Protein AF-A0A0K2ZTN6-F1 (afdb_monomer_lite)

Structure (mmCIF, N/CA/C/O backbone):
data_AF-A0A0K2ZTN6-F1
#
_entry.id   AF-A0A0K2ZTN6-F1
#
loop_
_atom_site.group_PDB
_atom_site.id
_atom_site.type_symbol
_atom_site.label_atom_id
_atom_site.label_alt_id
_atom_site.label_comp_id
_atom_site.label_asym_id
_atom_site.label_entity_id
_atom_site.label_seq_id
_atom_site.pdbx_PDB_ins_code
_atom_site.Cartn_x
_atom_site.Cartn_y
_atom_site.Cartn_z
_atom_site.occupancy
_atom_site.B_iso_or_equiv
_atom_site.auth_seq_id
_atom_site.auth_comp_id
_atom_site.auth_asym_id
_atom_site.auth_atom_id
_atom_site.pdbx_PDB_model_num
ATOM 1 N N . MET A 1 1 ? 1.016 23.156 -13.339 1.00 38.88 1 MET A N 1
ATOM 2 C CA . MET A 1 1 ? 1.542 22.374 -12.199 1.00 38.88 1 MET A CA 1
ATOM 3 C C . MET A 1 1 ? 0.499 22.376 -11.080 1.00 38.88 1 MET A C 1
ATOM 5 O O . MET A 1 1 ? 0.660 23.043 -10.071 1.00 38.88 1 MET A O 1
ATOM 9 N N . ARG A 1 2 ? -0.638 21.720 -11.335 1.00 39.41 2 ARG A N 1
ATOM 10 C CA . ARG A 1 2 ? -1.755 21.476 -10.407 1.00 39.41 2 ARG A CA 1
ATOM 11 C C . ARG A 1 2 ? -2.050 19.977 -10.507 1.00 39.41 2 ARG A C 1
ATOM 13 O O . ARG A 1 2 ? -1.825 19.436 -11.586 1.00 39.41 2 ARG A O 1
ATOM 20 N N . ALA A 1 3 ? -2.538 19.366 -9.432 1.00 33.22 3 ALA A N 1
ATOM 21 C CA . ALA A 1 3 ? -2.705 17.921 -9.224 1.00 33.22 3 ALA A CA 1
ATOM 22 C C . ALA A 1 3 ? -1.470 17.205 -8.637 1.00 33.22 3 ALA A C 1
ATOM 24 O O . ALA A 1 3 ? -0.863 16.340 -9.258 1.00 33.22 3 ALA A O 1
ATOM 25 N N . LEU A 1 4 ? -1.136 17.556 -7.392 1.00 35.41 4 LEU A N 1
ATOM 26 C CA . LEU A 1 4 ? -0.555 16.615 -6.427 1.00 35.41 4 LEU A CA 1
ATOM 27 C C . LEU A 1 4 ? -1.552 16.480 -5.259 1.00 35.41 4 LEU A C 1
ATOM 29 O O . LEU A 1 4 ? -1.227 16.744 -4.110 1.00 35.41 4 LEU A O 1
ATOM 33 N N . GLU A 1 5 ? -2.808 16.160 -5.577 1.00 43.59 5 GLU A N 1
ATOM 34 C CA . GLU A 1 5 ? -3.898 15.966 -4.606 1.00 43.59 5 GLU A CA 1
ATOM 35 C C . GLU A 1 5 ? -4.226 14.474 -4.461 1.00 43.59 5 GLU A C 1
ATOM 37 O O . GLU A 1 5 ? -5.362 14.043 -4.612 1.00 43.59 5 GLU A O 1
ATOM 42 N N . ALA A 1 6 ? -3.212 13.654 -4.184 1.00 39.66 6 ALA A N 1
ATOM 43 C CA . ALA A 1 6 ? -3.433 12.282 -3.736 1.00 39.66 6 ALA A CA 1
ATOM 44 C C . ALA A 1 6 ? -3.459 12.269 -2.200 1.00 39.66 6 ALA A C 1
ATOM 46 O O . ALA A 1 6 ? -2.491 11.882 -1.542 1.00 39.66 6 ALA A O 1
ATOM 47 N N . GLN A 1 7 ? -4.560 12.756 -1.622 1.00 45.41 7 GLN A N 1
ATOM 48 C CA . GLN A 1 7 ? -4.847 12.629 -0.193 1.00 45.41 7 GLN A CA 1
ATOM 49 C C . GLN A 1 7 ? -5.218 11.170 0.119 1.00 45.41 7 GLN A C 1
ATOM 51 O O . GLN A 1 7 ? -6.380 10.781 0.110 1.00 45.41 7 GLN A O 1
ATOM 56 N N . LEU A 1 8 ? -4.199 10.350 0.377 1.00 42.94 8 LEU A N 1
ATOM 57 C CA . LEU A 1 8 ? -4.313 9.013 0.976 1.00 42.94 8 LEU A CA 1
ATOM 58 C C . LEU A 1 8 ? -5.102 9.089 2.277 1.00 42.94 8 LEU A C 1
ATOM 60 O O . LEU A 1 8 ? -4.723 9.901 3.102 1.00 42.94 8 LEU A O 1
ATOM 64 N N . GLY A 1 9 ? -6.144 8.284 2.493 1.00 39.84 9 GLY A N 1
ATOM 65 C CA . GLY A 1 9 ? -7.179 8.668 3.452 1.00 39.84 9 GLY A CA 1
ATOM 66 C C . GLY A 1 9 ? -7.776 7.606 4.366 1.00 39.84 9 GLY A C 1
ATOM 67 O O . GLY A 1 9 ? -8.956 7.742 4.647 1.00 39.84 9 GLY A O 1
ATOM 68 N N . VAL A 1 10 ? -7.044 6.610 4.882 1.00 50.25 10 VAL A N 1
ATOM 69 C CA . VAL A 1 10 ? -7.610 5.794 5.978 1.00 50.25 10 VAL A CA 1
ATOM 70 C C . VAL A 1 10 ? -7.502 6.597 7.275 1.00 50.25 10 VAL A C 1
ATOM 72 O O . VAL A 1 10 ? -6.418 6.684 7.856 1.00 50.25 10 VAL A O 1
ATOM 75 N N . ARG A 1 11 ? -8.599 7.236 7.704 1.00 55.69 11 ARG A N 1
ATOM 76 C CA . ARG A 1 11 ? -8.665 7.948 8.988 1.00 55.69 11 ARG A CA 1
ATOM 77 C C . ARG A 1 11 ? -9.000 6.969 10.096 1.00 55.69 11 ARG A C 1
ATOM 79 O O . ARG A 1 11 ? -10.028 6.300 10.059 1.00 55.69 11 ARG A O 1
ATOM 86 N N . LEU A 1 12 ? -8.114 6.896 11.082 1.00 55.00 12 LEU A N 1
ATOM 87 C CA . LEU A 1 12 ? -8.236 5.967 12.195 1.00 55.00 12 LEU A CA 1
ATOM 88 C C . LEU A 1 12 ? -8.351 6.713 13.511 1.00 55.00 12 LEU A C 1
ATOM 90 O O . LEU A 1 12 ? -7.524 7.579 13.805 1.00 55.00 12 LEU A O 1
ATOM 94 N N . LEU A 1 13 ? -9.356 6.347 14.305 1.00 52.00 13 LEU A N 1
ATOM 95 C CA . LEU A 1 13 ? -9.453 6.729 15.710 1.00 52.00 13 LEU A CA 1
ATOM 96 C C . LEU A 1 13 ? -8.692 5.709 16.559 1.00 52.00 13 LEU A C 1
ATOM 98 O O . LEU A 1 13 ? -8.983 4.511 16.506 1.00 52.00 13 LEU A O 1
ATOM 102 N N . HIS A 1 14 ? -7.739 6.191 17.357 1.00 52.94 14 HIS A N 1
ATOM 103 C CA . HIS A 1 14 ? -7.052 5.386 18.365 1.00 52.94 14 HIS A CA 1
ATOM 104 C C . HIS A 1 14 ? -7.805 5.431 19.698 1.00 52.94 14 HIS A C 1
ATOM 106 O O . HIS A 1 14 ? -8.172 6.495 20.196 1.00 52.94 14 HIS A O 1
ATOM 112 N N . ARG A 1 15 ? -8.035 4.261 20.300 1.00 51.31 15 ARG A N 1
ATOM 113 C CA . ARG A 1 15 ? -8.909 4.111 21.477 1.00 51.31 15 ARG A CA 1
ATOM 114 C C . ARG A 1 15 ? -8.321 4.684 22.779 1.00 51.31 15 ARG A C 1
ATOM 116 O O . ARG A 1 15 ? -9.070 4.900 23.726 1.00 51.31 15 ARG A O 1
ATOM 123 N N . THR A 1 16 ? -7.014 4.942 22.846 1.00 54.06 16 THR A N 1
ATOM 124 C CA . THR A 1 16 ? -6.323 5.412 24.069 1.00 54.06 16 THR A CA 1
ATOM 125 C C . THR A 1 16 ? -5.560 6.727 23.900 1.00 54.06 16 THR A C 1
ATOM 127 O O . THR A 1 16 ? -4.911 7.198 24.830 1.00 54.06 16 THR A O 1
ATOM 130 N N . THR A 1 17 ? -5.667 7.386 22.746 1.00 54.94 17 THR A N 1
ATOM 131 C CA . THR A 1 17 ? -5.135 8.740 22.534 1.00 54.94 17 THR A CA 1
ATOM 132 C C . THR A 1 17 ? -6.103 9.434 21.592 1.00 54.94 17 THR A C 1
ATOM 134 O O . THR A 1 17 ? -6.336 8.919 20.508 1.00 54.94 17 THR A O 1
ATOM 137 N N . LEU A 1 18 ? -6.714 10.541 22.021 1.00 64.12 18 LEU A N 1
ATOM 138 C CA . LEU A 1 18 ? -7.759 11.290 21.303 1.00 64.12 18 LEU A CA 1
ATOM 139 C C . LEU A 1 18 ? -7.226 11.920 19.998 1.00 64.12 18 LEU A C 1
ATOM 141 O O . LEU A 1 18 ? -7.115 13.138 19.883 1.00 64.12 18 LEU A O 1
ATOM 145 N N . GLY A 1 19 ? -6.850 11.094 19.027 1.00 68.88 19 GLY A N 1
ATOM 146 C CA . GLY A 1 19 ? -6.188 11.501 17.797 1.00 68.88 19 GLY A CA 1
ATOM 147 C C . GLY A 1 19 ? -6.741 10.769 16.583 1.00 68.88 19 GLY A C 1
ATOM 148 O O . GLY A 1 19 ? -7.118 9.598 16.652 1.00 68.88 19 GLY A O 1
ATOM 149 N N . LEU A 1 20 ? -6.769 11.497 15.469 1.00 75.69 20 LEU A N 1
ATOM 150 C CA . LEU A 1 20 ? -7.014 10.965 14.137 1.00 75.69 20 LEU A CA 1
ATOM 151 C C . LEU A 1 20 ? -5.676 10.869 13.414 1.00 75.69 20 LEU A C 1
ATOM 153 O O . LEU A 1 20 ? -4.959 11.864 13.306 1.00 75.69 20 LEU A O 1
ATOM 157 N N . ALA A 1 21 ? -5.361 9.685 12.905 1.00 74.62 21 ALA A N 1
ATOM 158 C CA . ALA A 1 21 ? -4.207 9.472 12.042 1.00 74.62 21 ALA A CA 1
ATOM 159 C C . ALA A 1 21 ? -4.674 9.097 10.638 1.00 74.62 21 ALA A C 1
ATOM 161 O O . ALA A 1 21 ? -5.716 8.463 10.479 1.00 74.62 21 ALA A O 1
ATOM 162 N N . GLN A 1 22 ? -3.898 9.497 9.635 1.00 72.69 22 GLN A N 1
ATOM 163 C CA . GLN A 1 22 ? -4.134 9.163 8.238 1.00 72.69 22 GLN A CA 1
ATOM 164 C C . GLN A 1 22 ? -2.922 8.397 7.712 1.00 72.69 22 GLN A C 1
ATOM 166 O O . GLN A 1 22 ? -1.798 8.888 7.811 1.00 72.69 22 GLN A O 1
ATOM 171 N N . GLY A 1 23 ? -3.139 7.191 7.190 1.00 75.25 23 GLY A N 1
ATOM 172 C CA . GLY A 1 23 ? -2.052 6.308 6.767 1.00 75.25 23 GLY A CA 1
ATOM 173 C C . GLY A 1 23 ? -2.445 5.358 5.644 1.00 75.25 23 GLY A C 1
ATOM 174 O O . GLY A 1 23 ? -3.593 5.328 5.201 1.00 75.25 23 GLY A O 1
ATOM 175 N N . PHE A 1 24 ? -1.466 4.585 5.177 1.00 77.44 24 PHE A N 1
ATOM 176 C CA . PHE A 1 24 ? -1.708 3.498 4.235 1.00 77.44 24 PHE A CA 1
ATOM 177 C C . PHE A 1 24 ? -2.380 2.328 4.946 1.00 77.44 24 PHE A C 1
ATOM 179 O O . PHE A 1 24 ? -1.952 1.941 6.034 1.00 77.44 24 PHE A O 1
ATOM 186 N N . GLU A 1 25 ? -3.374 1.725 4.294 1.00 77.44 25 GLU A N 1
ATOM 187 C CA . GLU A 1 25 ? -4.105 0.566 4.814 1.00 77.44 25 GLU A CA 1
ATOM 188 C C . GLU A 1 25 ? -3.167 -0.575 5.229 1.00 77.44 25 GLU A C 1
ATOM 190 O O . GLU A 1 25 ? -3.334 -1.156 6.295 1.00 77.44 25 GLU A O 1
ATOM 195 N N . SER A 1 26 ? -2.108 -0.829 4.457 1.00 78.38 26 SER A N 1
ATOM 196 C CA . SER A 1 26 ? -1.126 -1.882 4.747 1.00 78.38 26 SER A CA 1
ATOM 197 C C . SER A 1 26 ? -0.414 -1.724 6.092 1.00 78.38 26 SER A C 1
ATOM 199 O O . SER A 1 26 ? -0.057 -2.720 6.716 1.00 78.38 26 SER A O 1
ATOM 201 N N . VAL A 1 27 ? -0.212 -0.490 6.556 1.00 79.94 27 VAL A N 1
ATOM 202 C CA . VAL A 1 27 ? 0.494 -0.203 7.814 1.00 79.94 27 VAL A CA 1
ATOM 203 C C . VAL A 1 27 ? -0.423 -0.421 9.016 1.00 79.94 27 VAL A C 1
ATOM 205 O O . VAL A 1 27 ? 0.026 -0.820 10.084 1.00 79.94 27 VAL A O 1
ATOM 208 N N . VAL A 1 28 ? -1.715 -0.172 8.832 1.00 80.88 28 VAL A N 1
ATOM 209 C CA . VAL A 1 28 ? -2.713 -0.100 9.906 1.00 80.88 28 VAL A CA 1
ATOM 210 C C . VAL A 1 28 ? -3.650 -1.305 9.938 1.00 80.88 28 VAL A C 1
ATOM 212 O O . VAL A 1 28 ? -4.377 -1.487 10.912 1.00 80.88 28 VAL A O 1
ATOM 215 N N . ALA A 1 29 ? -3.618 -2.156 8.909 1.00 83.12 29 ALA A N 1
ATOM 216 C CA . ALA A 1 29 ? -4.469 -3.336 8.779 1.00 83.12 29 ALA A CA 1
ATOM 217 C C . ALA A 1 29 ? -4.393 -4.249 10.010 1.00 83.12 29 ALA A C 1
ATOM 219 O O . ALA A 1 29 ? -5.422 -4.710 10.500 1.00 83.12 29 ALA A O 1
ATOM 220 N N . ALA A 1 30 ? -3.192 -4.462 10.557 1.00 85.00 30 ALA A N 1
ATOM 221 C CA . ALA A 1 30 ? -2.998 -5.294 11.744 1.00 85.00 30 ALA A CA 1
ATOM 222 C C . ALA A 1 30 ? -3.649 -4.691 13.002 1.00 85.00 30 ALA A C 1
ATOM 224 O O . ALA A 1 30 ? -4.208 -5.416 13.825 1.00 85.00 30 ALA A O 1
ATOM 225 N N . ASP A 1 31 ? -3.602 -3.369 13.155 1.00 82.31 31 ASP A N 1
ATOM 226 C CA . ASP A 1 31 ? -4.191 -2.664 14.294 1.00 82.31 31 ASP A CA 1
ATOM 227 C C . ASP A 1 31 ? -5.713 -2.542 14.186 1.00 82.31 31 ASP A C 1
ATOM 229 O O . ASP A 1 31 ? -6.408 -2.626 15.203 1.00 82.31 31 ASP A O 1
ATOM 233 N N . VAL A 1 32 ? -6.232 -2.387 12.965 1.00 84.00 32 VAL A N 1
ATOM 234 C CA . VAL A 1 32 ? -7.672 -2.424 12.679 1.00 84.00 32 VAL A CA 1
ATOM 235 C C . VAL A 1 32 ? -8.222 -3.823 12.947 1.00 84.00 32 VAL A C 1
ATOM 237 O O . VAL A 1 32 ? -9.198 -3.963 13.683 1.00 84.00 32 VAL A O 1
ATOM 240 N N . ALA A 1 33 ? -7.556 -4.869 12.446 1.00 85.81 33 ALA A N 1
ATOM 241 C CA . ALA A 1 33 ? -7.937 -6.257 12.710 1.00 85.81 33 ALA A CA 1
ATOM 242 C C . ALA A 1 33 ? -7.887 -6.599 14.210 1.00 85.81 33 ALA A C 1
ATOM 244 O O . ALA A 1 33 ? -8.730 -7.339 14.710 1.00 85.81 33 ALA A O 1
ATOM 245 N N . ALA A 1 34 ? -6.931 -6.026 14.946 1.00 86.06 34 ALA A N 1
ATOM 246 C CA . ALA A 1 34 ? -6.816 -6.193 16.392 1.00 86.06 34 ALA A CA 1
ATOM 247 C C . ALA A 1 34 ? -7.750 -5.279 17.215 1.00 86.06 34 ALA A C 1
ATOM 249 O O . ALA A 1 34 ? -7.686 -5.304 18.446 1.00 86.06 34 ALA A O 1
ATOM 250 N N . GLY A 1 35 ? -8.583 -4.445 16.578 1.00 83.88 35 GLY A N 1
ATOM 251 C CA . GLY A 1 35 ? -9.525 -3.542 17.253 1.00 83.88 35 GLY A CA 1
ATOM 252 C C . GLY A 1 35 ? -8.869 -2.406 18.051 1.00 83.88 35 GLY A C 1
ATOM 253 O O . GLY A 1 35 ? -9.520 -1.791 18.901 1.00 83.88 35 GLY A O 1
ATOM 254 N N . ARG A 1 36 ? -7.581 -2.128 17.805 1.00 83.12 36 ARG A N 1
ATOM 255 C CA . ARG A 1 36 ? -6.848 -0.993 18.397 1.00 83.12 36 ARG A CA 1
ATOM 256 C C . ARG A 1 36 ? -7.141 0.316 17.667 1.00 83.12 36 ARG A C 1
ATOM 258 O O . ARG A 1 36 ? -7.097 1.383 18.284 1.00 83.12 36 ARG A O 1
ATOM 265 N N . LEU A 1 37 ? -7.458 0.218 16.376 1.00 80.69 37 LEU A N 1
ATOM 266 C CA . LEU A 1 37 ? -7.824 1.331 15.507 1.00 80.69 37 LEU A CA 1
ATOM 267 C C . LEU A 1 37 ? -9.212 1.102 14.910 1.00 80.69 37 LEU A C 1
ATOM 269 O O . LEU A 1 37 ? -9.534 -0.005 14.483 1.00 80.69 37 LEU A O 1
ATOM 273 N N . LEU A 1 38 ? -10.023 2.158 14.869 1.00 81.62 38 LEU A N 1
ATOM 274 C CA . LEU A 1 38 ? -11.327 2.139 14.208 1.00 81.62 38 LEU A CA 1
ATOM 275 C C . LEU A 1 38 ? -11.270 2.982 12.938 1.00 81.62 38 LEU A C 1
ATOM 277 O O . LEU A 1 38 ? -10.855 4.141 12.998 1.00 81.62 38 LEU A O 1
ATOM 281 N N . ARG A 1 39 ? -11.712 2.414 11.813 1.00 78.69 39 ARG A N 1
ATOM 282 C CA . ARG A 1 39 ? -11.846 3.140 10.549 1.00 78.69 39 ARG A CA 1
ATOM 283 C C . ARG A 1 39 ? -13.011 4.120 10.622 1.00 78.69 39 ARG A C 1
ATOM 285 O O . ARG A 1 39 ? -14.096 3.756 11.072 1.00 78.69 39 ARG A O 1
ATOM 292 N N . VAL A 1 40 ? -12.767 5.367 10.234 1.00 81.31 40 VAL A N 1
ATOM 293 C CA . VAL A 1 40 ? -13.772 6.431 10.194 1.00 81.31 40 VAL A CA 1
ATOM 294 C C . VAL A 1 40 ? -13.658 7.224 8.901 1.00 81.31 40 VAL A C 1
ATOM 296 O O . VAL A 1 40 ? -12.580 7.316 8.322 1.00 81.31 40 VAL A O 1
ATOM 299 N N . LEU A 1 41 ? -14.760 7.868 8.501 1.00 79.69 41 LEU A N 1
ATOM 300 C CA . LEU A 1 41 ? -14.837 8.717 7.303 1.00 79.69 41 LEU A CA 1
ATOM 301 C C . LEU A 1 41 ? -14.563 7.970 5.984 1.00 79.69 41 LEU A C 1
ATOM 303 O O . LEU A 1 41 ? -14.124 8.586 5.017 1.00 79.69 41 LEU A O 1
ATOM 307 N N . ASP A 1 42 ? -14.879 6.673 5.928 1.00 74.62 42 ASP A N 1
ATOM 308 C CA . ASP A 1 42 ? -14.748 5.845 4.718 1.00 74.62 42 ASP A CA 1
ATOM 309 C C . ASP A 1 42 ? -15.480 6.453 3.512 1.00 74.62 42 ASP A C 1
ATOM 311 O O . ASP A 1 42 ? -14.952 6.463 2.403 1.00 74.62 42 ASP A O 1
ATOM 315 N N . ASP A 1 43 ? -16.654 7.047 3.746 1.00 72.88 43 ASP A N 1
ATOM 316 C CA . ASP 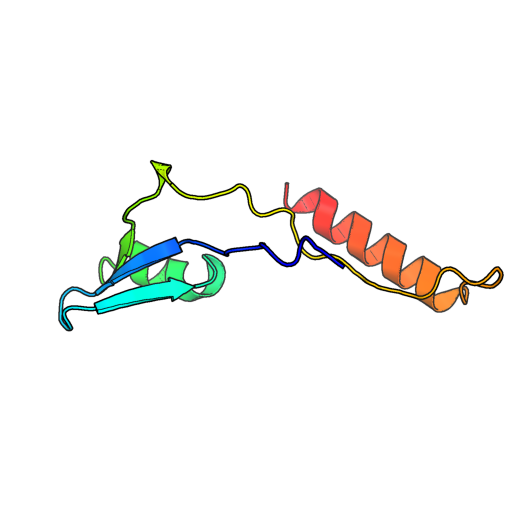A 1 43 ? -17.491 7.671 2.709 1.00 72.88 43 ASP A CA 1
ATOM 317 C C . ASP A 1 43 ? -16.857 8.917 2.067 1.00 72.88 43 ASP A C 1
ATOM 319 O O . ASP A 1 43 ? -17.315 9.397 1.032 1.00 72.88 43 ASP A O 1
ATOM 323 N N . TRP A 1 44 ? -15.807 9.461 2.684 1.00 75.06 44 TRP A N 1
ATOM 324 C CA . TRP A 1 44 ? -15.109 10.667 2.234 1.00 75.06 44 TRP A CA 1
ATOM 325 C C . TRP A 1 44 ? -13.751 10.343 1.602 1.00 75.06 44 TRP A C 1
ATOM 327 O O . TRP A 1 44 ? -12.984 11.257 1.286 1.00 75.06 44 TRP A O 1
ATOM 337 N N . GLN A 1 45 ? -13.429 9.058 1.424 1.00 70.44 45 GLN A N 1
ATOM 338 C CA . GLN A 1 45 ? -12.152 8.636 0.866 1.00 70.44 45 GLN A CA 1
ATOM 339 C C . GLN A 1 45 ? -12.158 8.753 -0.663 1.00 70.44 45 GLN A C 1
ATOM 341 O O . GLN A 1 45 ? -12.968 8.139 -1.357 1.00 70.44 45 GLN A O 1
ATOM 346 N N . GLN A 1 46 ? -11.209 9.515 -1.213 1.00 72.06 46 GLN A N 1
ATOM 347 C CA . GLN A 1 46 ? -10.979 9.514 -2.655 1.00 72.06 46 GLN A CA 1
ATOM 348 C C . GLN A 1 46 ? -10.355 8.176 -3.088 1.00 72.06 46 GLN A C 1
ATOM 350 O O . GLN A 1 46 ? -9.504 7.640 -2.368 1.00 72.06 46 GLN A O 1
ATOM 355 N N . PRO A 1 47 ? -10.724 7.639 -4.266 1.00 69.06 47 PRO A N 1
ATOM 356 C CA . PRO A 1 47 ? -10.073 6.459 -4.818 1.00 69.06 47 PRO A CA 1
ATOM 357 C C . PRO A 1 47 ? -8.563 6.684 -4.917 1.00 69.06 47 PRO A C 1
ATOM 359 O O . PRO A 1 47 ? -8.105 7.680 -5.482 1.00 69.06 47 PRO A O 1
ATOM 362 N N . PHE A 1 48 ? -7.779 5.758 -4.369 1.00 70.44 48 PHE A N 1
ATOM 363 C CA . PHE A 1 48 ? -6.333 5.809 -4.511 1.00 70.44 48 PHE A CA 1
ATOM 364 C C . PHE A 1 48 ? -5.969 5.514 -5.970 1.00 70.44 48 PHE A C 1
ATOM 366 O O . PHE A 1 48 ? -6.173 4.403 -6.448 1.00 70.44 48 PHE A O 1
ATOM 373 N N . ALA A 1 49 ? -5.412 6.504 -6.674 1.00 68.50 49 ALA A N 1
ATOM 374 C CA . ALA A 1 49 ? -5.034 6.390 -8.088 1.00 68.50 49 ALA A CA 1
ATOM 375 C C . ALA A 1 49 ? -3.865 5.414 -8.354 1.00 68.50 49 ALA A C 1
ATOM 377 O O . ALA A 1 49 ? -3.458 5.230 -9.501 1.00 68.50 49 ALA A O 1
ATOM 378 N N . GLY A 1 50 ? -3.336 4.773 -7.308 1.00 74.19 50 GLY A N 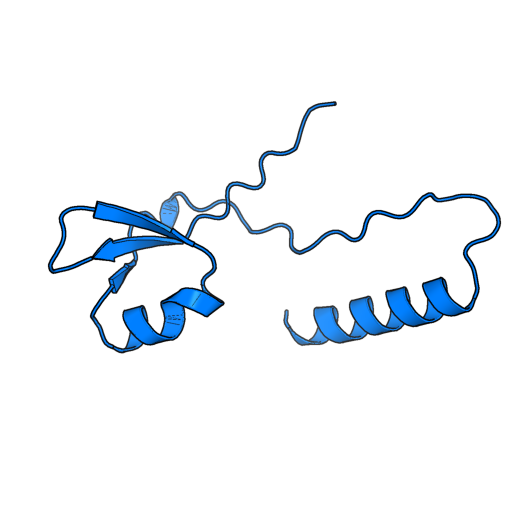1
ATOM 379 C CA . GLY A 1 50 ? -2.194 3.878 -7.389 1.00 74.19 50 GLY A CA 1
ATOM 380 C C . GLY A 1 50 ? -0.856 4.612 -7.307 1.00 74.19 50 GLY A C 1
ATOM 381 O O . GLY A 1 50 ? -0.772 5.834 -7.174 1.00 74.19 50 GLY A O 1
ATOM 382 N N . PHE A 1 51 ? 0.224 3.837 -7.378 1.00 74.50 51 PHE A N 1
ATOM 383 C CA . PHE A 1 51 ? 1.575 4.379 -7.468 1.00 74.50 51 PHE A CA 1
ATOM 384 C C . PHE A 1 51 ? 1.911 4.739 -8.919 1.00 74.50 51 PHE A C 1
ATOM 386 O O . PHE A 1 51 ? 1.745 3.926 -9.829 1.00 74.50 51 PHE A O 1
ATOM 393 N N . HIS A 1 52 ? 2.447 5.941 -9.130 1.00 77.69 52 HIS A N 1
ATOM 394 C CA . HIS A 1 52 ? 2.907 6.399 -10.439 1.00 77.69 52 HIS A C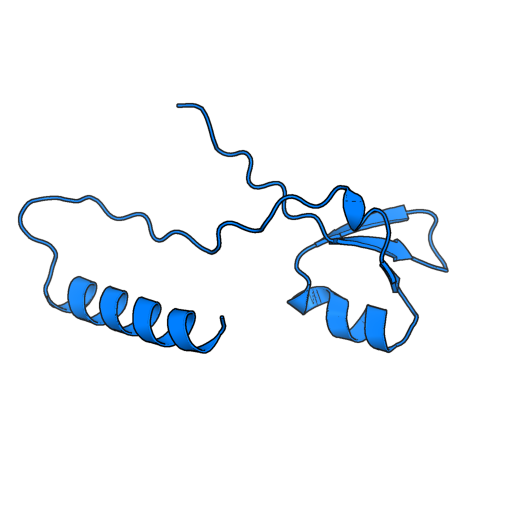A 1
ATOM 395 C C . HIS A 1 52 ? 4.435 6.349 -10.526 1.00 77.69 52 HIS A C 1
ATOM 397 O O . HIS A 1 52 ? 5.138 6.851 -9.649 1.00 77.69 52 HIS A O 1
ATOM 403 N N . LEU A 1 53 ? 4.960 5.773 -11.610 1.00 80.88 53 LEU A N 1
ATOM 404 C CA . LEU A 1 53 ? 6.390 5.781 -11.910 1.00 80.88 53 LEU A CA 1
ATOM 405 C C . LEU A 1 53 ? 6.700 6.903 -12.905 1.00 80.88 53 LEU A C 1
ATOM 407 O O . LEU A 1 53 ? 6.367 6.806 -14.087 1.00 80.88 53 LEU A O 1
ATOM 411 N N . HIS A 1 54 ? 7.362 7.956 -12.431 1.00 82.56 54 HIS A N 1
ATOM 412 C CA . HIS A 1 54 ? 7.798 9.064 -13.275 1.00 82.56 54 HIS A CA 1
ATOM 413 C C . HIS A 1 54 ? 9.182 8.784 -13.863 1.00 82.56 54 HIS A C 1
ATOM 415 O O . HIS A 1 54 ? 10.162 8.640 -13.135 1.00 82.56 54 HIS A O 1
ATOM 421 N N . TYR A 1 55 ? 9.274 8.752 -15.190 1.00 79.94 55 TYR A N 1
ATOM 422 C CA . TYR A 1 55 ? 10.538 8.691 -15.917 1.00 79.94 55 TYR A CA 1
ATOM 423 C C . TYR A 1 55 ? 10.490 9.643 -17.119 1.00 79.94 55 TYR A C 1
ATOM 425 O O . TYR A 1 55 ? 9.417 9.874 -17.682 1.00 79.94 55 TYR A O 1
ATOM 433 N N . PRO A 1 56 ? 11.628 10.227 -17.529 1.00 76.25 56 PRO A N 1
ATOM 434 C CA . PRO A 1 56 ? 11.661 11.094 -18.692 1.00 76.25 56 PRO A CA 1
ATOM 435 C C . PRO A 1 56 ? 11.426 10.255 -19.952 1.00 76.25 56 PRO A C 1
ATOM 437 O O . PRO A 1 56 ? 12.232 9.389 -20.295 1.00 76.25 56 PRO A O 1
ATOM 440 N N . ALA A 1 57 ? 10.331 10.532 -20.654 1.00 67.88 57 ALA A N 1
ATOM 441 C CA . ALA A 1 57 ? 10.063 9.994 -21.980 1.00 67.88 57 ALA A CA 1
ATOM 442 C C . ALA A 1 57 ? 10.983 10.687 -22.997 1.00 67.88 57 ALA A C 1
ATOM 444 O O . ALA A 1 57 ? 10.571 11.585 -23.722 1.00 67.88 57 ALA A O 1
ATOM 445 N N . ARG A 1 58 ? 12.270 10.336 -22.999 1.00 67.19 58 ARG A N 1
ATOM 446 C CA . ARG A 1 58 ? 13.160 10.653 -24.124 1.00 67.19 58 ARG A CA 1
ATOM 447 C C . ARG A 1 58 ? 13.154 9.449 -25.057 1.00 67.19 58 ARG A C 1
ATOM 449 O O . ARG A 1 58 ? 12.976 8.325 -24.592 1.00 67.19 58 ARG A O 1
ATOM 456 N N . GLU A 1 59 ? 13.366 9.694 -26.344 1.00 64.75 59 GLU A N 1
ATOM 457 C CA . GLU A 1 59 ? 13.261 8.733 -27.459 1.00 64.75 59 GLU A CA 1
ATOM 458 C C . GLU A 1 59 ? 13.952 7.373 -27.228 1.00 64.75 59 GLU A C 1
ATOM 460 O O . GLU A 1 59 ? 13.559 6.372 -27.820 1.00 64.75 59 GLU A O 1
ATOM 465 N N . HIS A 1 60 ? 14.918 7.295 -26.308 1.00 67.19 60 HIS A N 1
ATOM 466 C CA . HIS A 1 60 ? 15.626 6.072 -25.944 1.00 67.19 60 HIS A CA 1
ATOM 467 C C . HIS A 1 60 ? 15.372 5.671 -24.486 1.00 67.19 60 HIS A C 1
ATOM 469 O O . HIS A 1 60 ? 16.206 5.877 -23.601 1.00 67.19 60 HIS A O 1
ATOM 475 N N . LEU A 1 61 ? 14.217 5.055 -24.224 1.00 76.62 61 LEU A N 1
ATOM 476 C CA . LEU A 1 61 ? 14.003 4.329 -22.974 1.00 76.62 61 LEU A CA 1
ATOM 477 C C . LEU A 1 61 ? 14.987 3.150 -22.924 1.00 76.62 61 LEU A C 1
ATOM 479 O O . LEU A 1 61 ? 14.912 2.250 -23.762 1.00 76.62 61 LEU A O 1
ATOM 483 N N . ALA A 1 62 ? 15.909 3.149 -21.958 1.00 82.25 62 ALA A N 1
ATOM 484 C CA . ALA A 1 62 ? 16.887 2.073 -21.824 1.00 82.25 62 ALA A CA 1
ATOM 485 C C . ALA A 1 62 ? 16.172 0.704 -21.746 1.00 82.25 62 ALA A C 1
ATOM 487 O O . ALA A 1 62 ? 15.223 0.574 -20.967 1.00 82.25 62 ALA A O 1
ATOM 488 N N . PRO A 1 63 ? 16.621 -0.336 -22.477 1.00 83.44 63 PRO A N 1
ATOM 489 C CA . PRO A 1 63 ? 15.946 -1.639 -22.498 1.00 83.44 63 PRO A CA 1
ATOM 490 C C . PRO A 1 63 ? 15.710 -2.235 -21.103 1.00 83.44 63 PRO A C 1
ATOM 492 O O . PRO A 1 63 ? 14.650 -2.790 -20.833 1.00 83.44 63 PRO A O 1
ATOM 495 N N . LYS A 1 64 ? 16.657 -2.038 -20.176 1.00 86.25 64 LYS A N 1
ATOM 496 C CA . LYS A 1 64 ? 16.520 -2.462 -18.772 1.00 86.25 64 LYS A CA 1
ATOM 497 C C . LYS A 1 64 ? 15.367 -1.761 -18.045 1.00 86.25 64 LYS A C 1
ATOM 499 O O . LYS A 1 64 ? 14.655 -2.403 -17.282 1.00 86.25 64 LYS A O 1
ATOM 504 N N . LEU A 1 65 ? 15.161 -0.465 -18.296 1.00 86.44 65 LEU A N 1
ATOM 505 C CA . LEU A 1 65 ? 14.064 0.297 -17.698 1.00 86.44 65 LEU A CA 1
ATOM 506 C C . LEU A 1 65 ? 12.711 -0.151 -18.261 1.00 86.44 65 LEU A C 1
ATOM 508 O O . LEU A 1 65 ? 11.750 -0.237 -17.506 1.00 86.44 65 LEU A O 1
ATOM 512 N N . ARG A 1 66 ? 12.644 -0.499 -19.553 1.00 85.38 66 ARG A N 1
A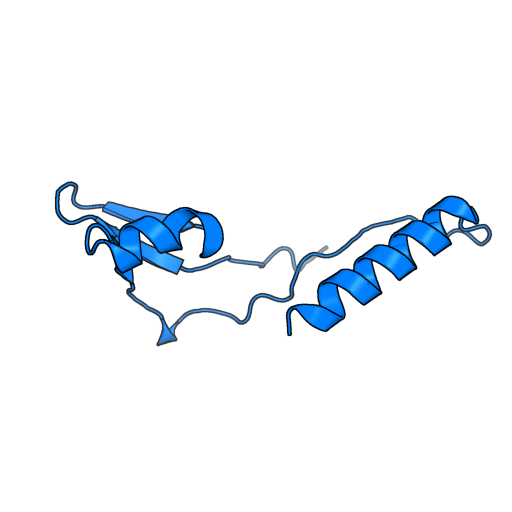TOM 513 C CA . ARG A 1 66 ? 11.433 -1.079 -20.156 1.00 85.38 66 ARG A CA 1
ATOM 514 C C . ARG A 1 66 ? 11.030 -2.379 -19.463 1.00 85.38 66 ARG A C 1
ATOM 516 O O . ARG A 1 66 ? 9.915 -2.466 -18.969 1.00 85.38 66 ARG A O 1
ATOM 523 N N . VAL A 1 67 ? 11.962 -3.328 -19.346 1.00 90.25 67 VAL A N 1
ATOM 524 C CA . VAL A 1 67 ? 11.713 -4.616 -18.673 1.00 90.25 67 VAL A CA 1
ATOM 525 C C . VAL A 1 67 ? 11.281 -4.411 -17.219 1.00 90.25 67 VAL A C 1
ATOM 527 O O . VAL A 1 67 ? 10.367 -5.079 -16.746 1.00 90.25 67 VAL A O 1
ATOM 530 N N . PHE A 1 68 ? 11.893 -3.458 -16.514 1.00 88.69 68 PHE A N 1
ATOM 531 C CA . PHE A 1 68 ? 11.495 -3.117 -15.149 1.00 88.69 68 PHE A CA 1
ATOM 532 C C . PHE A 1 68 ? 10.071 -2.543 -15.072 1.00 88.69 68 PHE A C 1
ATOM 534 O O . PHE A 1 68 ? 9.287 -2.964 -14.225 1.00 88.69 68 PHE A O 1
ATOM 541 N N . ILE A 1 69 ? 9.709 -1.622 -15.971 1.00 88.06 69 ILE A N 1
ATOM 542 C CA . ILE A 1 69 ? 8.350 -1.066 -16.055 1.00 88.06 69 ILE A CA 1
ATOM 543 C C . ILE A 1 69 ? 7.330 -2.168 -16.352 1.00 88.06 69 ILE A C 1
ATOM 545 O O . ILE A 1 69 ? 6.279 -2.207 -15.713 1.00 88.06 69 ILE A O 1
ATOM 549 N N . ASP A 1 70 ? 7.632 -3.061 -17.292 1.00 88.06 70 ASP A N 1
ATOM 550 C CA . ASP A 1 70 ? 6.743 -4.164 -17.660 1.00 88.06 70 ASP A CA 1
ATOM 551 C C . ASP A 1 70 ? 6.559 -5.140 -16.490 1.00 88.06 70 ASP A C 1
ATOM 553 O O . ASP A 1 70 ? 5.434 -5.546 -16.196 1.00 88.06 70 ASP A O 1
ATOM 557 N N . HIS A 1 71 ? 7.634 -5.433 -15.750 1.00 89.69 71 HIS A N 1
ATOM 558 C CA . HIS A 1 71 ? 7.569 -6.231 -14.527 1.00 89.69 71 HIS A CA 1
ATOM 559 C C . HIS A 1 71 ? 6.680 -5.580 -13.457 1.00 89.69 71 HIS A C 1
ATOM 561 O O . HIS A 1 71 ? 5.808 -6.243 -12.897 1.00 89.69 71 HIS A O 1
ATOM 567 N N . LEU A 1 72 ? 6.845 -4.276 -13.209 1.00 88.12 72 LEU A N 1
ATOM 568 C CA . LEU A 1 72 ? 6.014 -3.542 -12.250 1.00 88.12 72 LEU A CA 1
ATOM 569 C C . LEU A 1 72 ? 4.540 -3.492 -12.666 1.00 88.12 72 LEU A C 1
ATOM 571 O O . LEU A 1 72 ? 3.657 -3.614 -11.820 1.00 88.12 72 LEU A O 1
ATOM 575 N N . ARG A 1 73 ? 4.255 -3.335 -13.962 1.00 84.69 73 ARG A N 1
ATOM 576 C CA . ARG A 1 73 ? 2.881 -3.369 -14.487 1.00 84.69 73 ARG A CA 1
ATOM 577 C C . ARG A 1 73 ? 2.235 -4.734 -14.287 1.00 84.69 73 ARG A C 1
ATOM 579 O O . ARG A 1 73 ? 1.094 -4.785 -13.843 1.00 84.69 73 ARG A O 1
ATOM 586 N N . ALA A 1 74 ? 2.961 -5.814 -14.572 1.00 85.12 74 ALA A N 1
ATOM 587 C CA . ALA A 1 74 ? 2.474 -7.172 -14.348 1.00 85.12 74 ALA A CA 1
ATOM 588 C C . ALA A 1 74 ? 2.226 -7.453 -12.856 1.00 85.12 74 ALA A C 1
ATOM 590 O O . ALA A 1 74 ? 1.184 -8.002 -12.506 1.00 85.12 74 ALA A O 1
ATOM 591 N N . ALA A 1 75 ? 3.136 -7.020 -11.977 1.00 81.62 75 ALA A N 1
ATOM 592 C CA . ALA A 1 75 ? 2.976 -7.159 -10.531 1.00 81.62 75 ALA A CA 1
ATOM 593 C C . ALA A 1 75 ? 1.756 -6.383 -10.003 1.00 81.62 75 ALA A C 1
ATOM 595 O O . ALA A 1 75 ? 1.000 -6.913 -9.197 1.00 81.62 75 ALA A O 1
ATOM 596 N N . ASN A 1 76 ? 1.523 -5.162 -10.494 1.00 73.88 76 ASN A N 1
ATOM 597 C CA . ASN A 1 76 ? 0.377 -4.351 -10.075 1.00 73.88 76 ASN A CA 1
ATOM 598 C C . ASN A 1 76 ? -0.960 -4.846 -10.653 1.00 73.88 76 ASN A C 1
ATOM 600 O O . ASN A 1 76 ? -1.987 -4.685 -10.003 1.00 73.88 76 ASN A O 1
ATOM 604 N N . ALA A 1 77 ? -0.971 -5.463 -11.840 1.00 68.12 77 ALA A N 1
ATOM 605 C CA . ALA A 1 77 ? -2.188 -6.020 -12.440 1.00 68.12 77 ALA A CA 1
ATOM 606 C C . ALA A 1 77 ? -2.7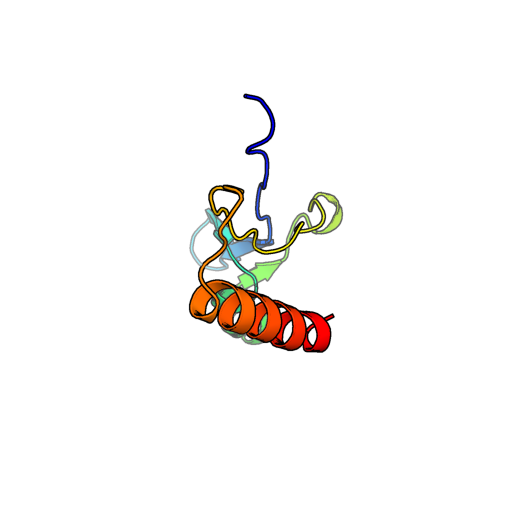50 -7.227 -11.665 1.00 68.12 77 ALA A C 1
ATOM 608 O O . ALA A 1 77 ? -3.937 -7.511 -11.765 1.00 68.12 77 ALA A O 1
ATOM 609 N N . ALA A 1 78 ? -1.914 -7.925 -10.890 1.00 56.16 78 ALA A N 1
ATOM 610 C CA . ALA A 1 78 ? -2.322 -9.055 -10.054 1.00 56.16 78 ALA A CA 1
ATOM 611 C C . ALA A 1 78 ? -2.903 -8.643 -8.685 1.00 56.16 78 ALA A C 1
ATOM 613 O O . ALA A 1 78 ? -3.351 -9.504 -7.933 1.00 56.16 78 ALA A O 1
ATOM 614 N N . VAL A 1 79 ? -2.853 -7.350 -8.343 1.00 52.16 79 VAL A N 1
ATOM 615 C CA . VAL A 1 79 ? -3.271 -6.799 -7.039 1.00 52.16 79 VAL A CA 1
ATOM 616 C C . VAL A 1 79 ? -4.613 -6.043 -7.142 1.00 52.16 79 VAL A C 1
ATOM 618 O O . VAL A 1 79 ? -5.085 -5.496 -6.149 1.00 52.16 79 VAL A O 1
ATOM 621 N N . GLY A 1 80 ? -5.228 -6.013 -8.333 1.00 43.44 80 GLY A N 1
ATOM 622 C CA . GLY A 1 80 ? -6.551 -5.425 -8.588 1.00 43.44 80 GLY A CA 1
ATOM 623 C C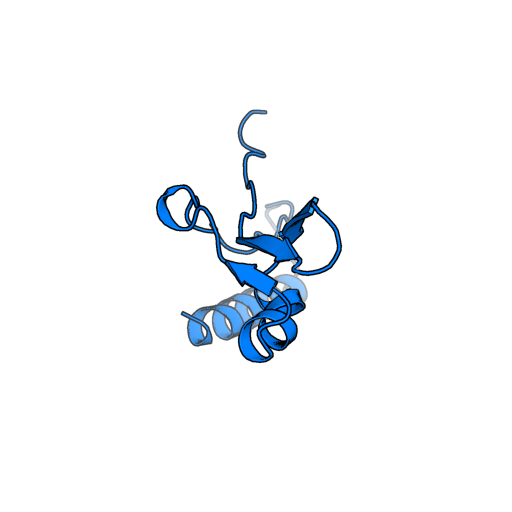 . GLY A 1 80 ? -7.696 -6.412 -8.420 1.00 43.44 80 GLY A C 1
ATOM 624 O O . GLY A 1 80 ? -7.530 -7.574 -8.849 1.00 43.44 80 GLY A O 1
#

Sequence (80 aa):
MRALEAQLGVRLLHRTTLGLAQGFESVVAADVAAGRLLRVLDDWQQPFAGFHLHYPAREHLAPKLRVFIDHLRAANAAVG

Secondary structure (DSSP, 8-state):
---------EEEEETTS--EEEE-HHHHHHHHHTTSEEEE-GGGPPP-----------S---HHHHHHHHHHHHHHHTT-

pLDDT: mean 70.62, std 15.39, range [33.22, 90.25]

Radius of gyration: 17.74 Å; chains: 1; bounding box: 34×31×52 Å

Organism: NCBI:txid487906

Foldseek 3Di:
DDDPPQQQAFWWQAPPDRDTDGDDCVVCVVCVVVVRIDTPPPVVHDPRPDDDDDDDPDVDDDPVNVVVVVVVVVVVVVVD

InterPro domains:
  IPR000847 LysR, HTH, N-terminal domain [PS50931] (1-23)
  IPR005119 LysR, substrate-binding [PF03466] (15-75)
  IPR058163 LysR-type transcriptional regulator, proteobacterial-type [PTHR30537] (18-75)